Protein AF-A0A7C4E2T9-F1 (afdb_monomer_lite)

Radius of gyration: 13.9 Å; chains: 1; bounding box: 28×31×40 Å

pLDDT: mean 73.22, std 15.82, range [38.69, 92.38]

Structure (mmCIF, N/CA/C/O backbone):
data_AF-A0A7C4E2T9-F1
#
_entry.id   AF-A0A7C4E2T9-F1
#
loop_
_atom_site.group_PDB
_atom_site.id
_atom_site.type_symbol
_atom_site.label_atom_id
_atom_site.label_alt_id
_atom_site.label_comp_id
_atom_site.label_asym_id
_atom_site.label_entity_id
_atom_s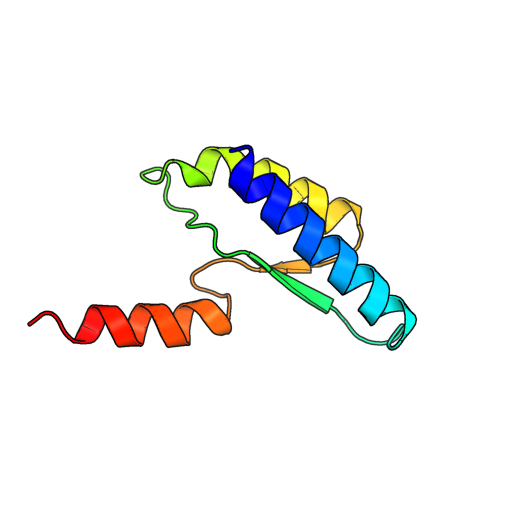ite.label_seq_id
_atom_site.pdbx_PDB_ins_code
_atom_site.Cartn_x
_atom_site.Cartn_y
_atom_site.Cartn_z
_atom_site.occupancy
_atom_site.B_iso_or_equiv
_atom_site.auth_seq_id
_atom_site.auth_comp_id
_atom_site.auth_asym_id
_atom_site.auth_atom_id
_atom_site.pdbx_PDB_model_num
ATOM 1 N N . LYS A 1 1 ? 7.385 4.286 -13.341 1.00 66.75 1 LYS A N 1
ATOM 2 C CA . LYS A 1 1 ? 7.496 4.693 -11.917 1.00 66.75 1 LYS A CA 1
ATOM 3 C C . LYS A 1 1 ? 6.451 5.742 -11.522 1.00 66.75 1 LYS A C 1
ATOM 5 O O . LYS A 1 1 ? 5.595 5.422 -10.714 1.00 66.75 1 LYS A O 1
ATOM 10 N N . GLN A 1 2 ? 6.455 6.938 -12.123 1.00 77.81 2 GLN A N 1
ATOM 11 C CA . GLN A 1 2 ? 5.585 8.059 -11.718 1.00 77.81 2 GLN A CA 1
ATOM 12 C C . GLN A 1 2 ? 4.073 7.764 -11.786 1.00 77.81 2 GLN A C 1
ATOM 14 O O . GLN A 1 2 ? 3.361 8.040 -10.828 1.00 77.81 2 GLN A O 1
ATOM 19 N N . ARG A 1 3 ? 3.596 7.114 -12.858 1.00 82.81 3 ARG A N 1
ATOM 20 C CA . ARG A 1 3 ? 2.183 6.711 -12.995 1.00 82.81 3 ARG A CA 1
ATOM 21 C C . ARG A 1 3 ? 1.703 5.779 -11.869 1.00 82.81 3 ARG A C 1
ATOM 23 O O . ARG A 1 3 ? 0.640 6.003 -11.310 1.00 82.81 3 ARG A O 1
ATOM 30 N N . ILE A 1 4 ? 2.517 4.787 -11.505 1.00 81.19 4 ILE A N 1
ATOM 31 C CA . ILE A 1 4 ? 2.196 3.810 -10.450 1.00 81.19 4 ILE A CA 1
ATOM 32 C C . ILE A 1 4 ? 2.129 4.493 -9.079 1.00 81.19 4 ILE A C 1
ATOM 34 O O . ILE A 1 4 ? 1.241 4.200 -8.285 1.00 81.19 4 ILE A O 1
ATOM 38 N N . MET A 1 5 ? 3.034 5.440 -8.807 1.00 85.38 5 MET A N 1
ATOM 39 C CA . MET A 1 5 ? 2.988 6.212 -7.562 1.00 85.38 5 MET A CA 1
ATOM 40 C C . MET A 1 5 ? 1.745 7.100 -7.492 1.00 85.38 5 MET A C 1
ATOM 42 O O . MET A 1 5 ? 1.110 7.148 -6.450 1.00 85.38 5 MET A O 1
ATOM 46 N N . MET A 1 6 ? 1.336 7.733 -8.599 1.00 86.56 6 MET A N 1
ATOM 47 C CA . MET A 1 6 ? 0.073 8.483 -8.640 1.00 86.56 6 MET A CA 1
ATOM 48 C C . MET A 1 6 ? -1.146 7.597 -8.362 1.00 86.56 6 MET A C 1
ATOM 50 O O . MET A 1 6 ? -2.044 8.007 -7.634 1.00 86.56 6 MET A O 1
ATOM 54 N N . GLU A 1 7 ? -1.191 6.396 -8.939 1.00 84.56 7 GLU A N 1
ATOM 55 C CA . GLU A 1 7 ? -2.257 5.421 -8.676 1.00 84.56 7 GLU A CA 1
ATOM 56 C C . GLU A 1 7 ? -2.243 4.976 -7.201 1.00 84.56 7 GLU A C 1
ATOM 58 O O . GLU A 1 7 ? -3.293 4.934 -6.563 1.00 84.56 7 GLU A O 1
ATOM 63 N N . THR A 1 8 ? -1.055 4.762 -6.625 1.00 87.44 8 THR A N 1
ATOM 64 C CA . THR A 1 8 ? -0.875 4.434 -5.199 1.00 87.44 8 THR A CA 1
ATOM 65 C C . THR A 1 8 ? -1.355 5.568 -4.288 1.00 87.44 8 THR A C 1
ATOM 67 O O . THR A 1 8 ? -2.063 5.313 -3.318 1.00 87.44 8 THR A O 1
ATOM 70 N N . PHE A 1 9 ? -1.029 6.825 -4.611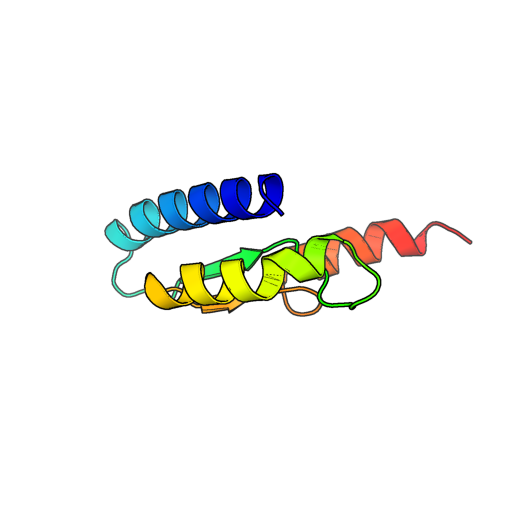 1.00 90.06 9 PHE A N 1
ATOM 71 C CA . PHE A 1 9 ? -1.469 7.995 -3.845 1.00 90.06 9 PHE A CA 1
ATOM 72 C C . PHE A 1 9 ? -2.992 8.113 -3.811 1.00 90.06 9 PHE A C 1
ATOM 74 O O . PHE A 1 9 ? -3.566 8.262 -2.737 1.00 90.06 9 PHE A O 1
ATOM 81 N N . LYS A 1 10 ? -3.653 7.953 -4.962 1.00 89.56 10 LYS A N 1
ATOM 82 C CA . LYS A 1 10 ? -5.121 7.964 -5.040 1.00 89.56 10 LYS A CA 1
ATOM 83 C C . LYS A 1 10 ? -5.752 6.824 -4.239 1.00 89.56 10 LYS A C 1
ATOM 85 O O . LYS A 1 10 ? -6.764 7.028 -3.579 1.00 89.56 10 LYS A O 1
ATOM 90 N N . ALA A 1 11 ? -5.156 5.630 -4.278 1.00 88.62 11 ALA A N 1
ATOM 91 C CA . ALA A 1 11 ? -5.650 4.487 -3.515 1.00 88.62 11 ALA A CA 1
ATOM 92 C C . ALA A 1 11 ? -5.566 4.730 -1.998 1.00 88.62 11 ALA A C 1
ATOM 94 O O . ALA A 1 11 ? -6.521 4.451 -1.277 1.00 88.62 11 ALA A O 1
ATOM 95 N N . VAL A 1 12 ? -4.455 5.299 -1.525 1.00 90.88 12 VAL A N 1
ATOM 96 C CA . VAL A 1 12 ? -4.273 5.678 -0.115 1.00 90.88 12 VAL A CA 1
ATOM 97 C C . VAL A 1 12 ? -5.233 6.790 0.300 1.00 90.88 12 VAL A C 1
ATOM 99 O O . VAL A 1 12 ? -5.798 6.720 1.385 1.00 90.88 12 VAL A O 1
ATOM 102 N N . GLU A 1 13 ? -5.451 7.799 -0.544 1.00 92.38 13 GLU A N 1
ATOM 103 C CA . GLU A 1 13 ? -6.389 8.889 -0.253 1.00 92.38 13 GLU A CA 1
ATOM 104 C C . GLU A 1 13 ? -7.809 8.360 -0.014 1.00 92.38 13 GLU A C 1
ATOM 106 O O . GLU A 1 13 ? -8.444 8.694 0.987 1.00 92.38 13 GLU A O 1
ATOM 111 N N . ILE A 1 14 ? -8.280 7.466 -0.885 1.00 89.75 14 ILE A N 1
ATOM 112 C CA . ILE A 1 14 ? -9.583 6.814 -0.728 1.00 89.75 14 ILE A CA 1
ATOM 113 C C . ILE A 1 14 ? -9.594 5.930 0.528 1.00 89.75 14 ILE A C 1
ATOM 115 O O . ILE A 1 14 ? -10.560 5.956 1.288 1.00 89.75 14 ILE A O 1
ATOM 119 N N . ALA A 1 15 ? -8.517 5.183 0.787 1.00 89.00 15 ALA A N 1
ATOM 120 C CA . ALA A 1 15 ? -8.404 4.348 1.980 1.00 89.00 15 ALA A CA 1
ATOM 121 C C . ALA A 1 15 ? -8.482 5.170 3.277 1.00 89.00 15 ALA A C 1
ATOM 123 O O . ALA A 1 15 ? -9.140 4.735 4.215 1.00 89.00 15 ALA A O 1
ATOM 124 N N . LEU A 1 16 ? -7.891 6.369 3.322 1.00 90.00 16 LEU A N 1
ATOM 125 C CA . LEU A 1 16 ? -7.995 7.288 4.465 1.00 90.00 16 LEU A CA 1
ATOM 126 C C . LEU A 1 16 ? -9.428 7.781 4.680 1.00 90.00 16 LEU A C 1
ATOM 128 O O . LEU A 1 16 ? -9.904 7.805 5.814 1.00 90.00 16 LEU A O 1
ATOM 132 N N . GLN A 1 17 ? -10.132 8.138 3.602 1.00 91.31 17 GLN A N 1
ATOM 133 C CA . GLN A 1 17 ? -11.535 8.556 3.685 1.00 91.31 17 GLN A CA 1
ATOM 134 C C . GLN A 1 17 ? -12.431 7.421 4.196 1.00 91.31 17 GLN A C 1
ATOM 136 O O . GLN A 1 17 ? -13.312 7.652 5.020 1.00 91.31 17 GLN A O 1
ATOM 141 N N . ILE A 1 18 ? -12.181 6.188 3.750 1.00 87.12 18 ILE A N 1
ATOM 142 C CA . ILE A 1 18 ? -12.907 5.003 4.217 1.00 87.12 18 ILE A CA 1
ATOM 143 C C . ILE A 1 18 ? -12.537 4.684 5.670 1.00 87.12 18 ILE A C 1
ATOM 145 O O . ILE A 1 18 ? -13.433 4.442 6.471 1.00 87.12 18 ILE A O 1
ATOM 149 N N . ALA A 1 19 ? -11.255 4.742 6.040 1.00 89.00 19 ALA A N 1
ATOM 150 C CA . ALA A 1 19 ? -10.781 4.478 7.401 1.00 89.00 19 ALA A CA 1
ATOM 151 C C . ALA A 1 19 ? -11.472 5.367 8.438 1.00 89.00 19 ALA A C 1
ATOM 153 O O . ALA A 1 19 ? -11.824 4.898 9.515 1.00 89.00 19 ALA A O 1
ATOM 154 N N . TYR A 1 20 ? -11.733 6.629 8.088 1.00 87.50 20 TYR A N 1
ATOM 155 C CA . TYR A 1 20 ? -12.479 7.547 8.945 1.00 87.50 20 TYR A CA 1
ATOM 156 C C . TYR A 1 20 ? -13.916 7.073 9.233 1.00 87.50 20 TYR A C 1
ATOM 158 O O . TYR A 1 20 ? -14.445 7.322 10.313 1.00 87.50 20 TYR A O 1
ATOM 166 N N . LEU A 1 21 ? -14.545 6.370 8.287 1.00 89.31 21 LEU A N 1
ATOM 167 C CA . LEU A 1 21 ? -15.907 5.846 8.424 1.00 89.31 21 LEU A CA 1
ATOM 168 C C . LEU A 1 21 ? -15.957 4.485 9.134 1.00 89.31 21 LEU A C 1
ATOM 170 O O . LEU A 1 21 ? -16.994 4.135 9.696 1.00 89.31 21 LEU A O 1
ATOM 174 N N . ILE A 1 22 ? -14.867 3.711 9.096 1.00 86.44 22 ILE A N 1
ATOM 175 C CA . ILE A 1 22 ? -14.769 2.363 9.679 1.00 86.44 22 ILE A CA 1
ATOM 176 C C . ILE A 1 22 ? -13.468 2.174 10.488 1.00 86.44 22 ILE A C 1
ATOM 178 O O . ILE A 1 22 ? -12.652 1.318 10.142 1.00 86.44 22 ILE A O 1
ATOM 182 N N . PRO A 1 23 ? -13.262 2.929 11.583 1.00 80.44 23 PRO A N 1
ATOM 183 C CA . PRO A 1 23 ? -11.982 2.965 12.303 1.00 80.44 23 PRO A CA 1
ATOM 184 C C . PRO A 1 23 ? -11.556 1.615 12.904 1.00 80.44 23 PRO A C 1
ATOM 186 O O . PRO A 1 23 ? -10.366 1.369 13.074 1.00 80.44 23 PRO A O 1
ATOM 189 N N . ASP A 1 24 ? -12.508 0.718 13.175 1.00 83.88 24 ASP A N 1
ATOM 190 C CA . ASP A 1 24 ? -12.252 -0.596 13.781 1.00 83.88 24 ASP A CA 1
ATOM 191 C C . ASP A 1 24 ? -11.981 -1.709 12.750 1.00 83.88 24 ASP A C 1
ATOM 193 O O . ASP A 1 24 ? -11.957 -2.896 13.092 1.00 83.88 24 ASP A O 1
ATOM 197 N N . LYS A 1 25 ? -11.858 -1.368 11.461 1.00 79.81 25 LYS A N 1
ATOM 198 C CA . LYS A 1 25 ? -11.659 -2.339 10.378 1.00 79.81 25 LYS A CA 1
ATOM 199 C C . LYS A 1 25 ? -10.261 -2.234 9.790 1.00 79.81 25 LYS A C 1
ATOM 201 O O . 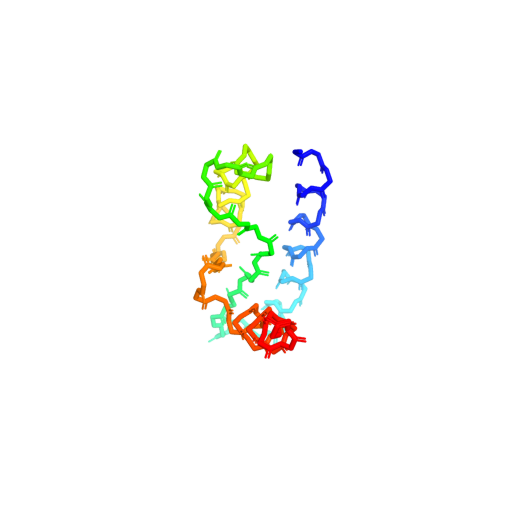LYS A 1 25 ? -9.777 -1.154 9.473 1.00 79.81 25 LYS A O 1
ATOM 206 N N . GLU A 1 26 ? -9.643 -3.391 9.573 1.00 80.19 26 GLU A N 1
ATOM 207 C CA . GLU A 1 26 ? -8.400 -3.477 8.815 1.00 80.19 26 GLU A CA 1
ATOM 208 C C . GLU A 1 26 ? -8.661 -3.173 7.336 1.00 80.19 26 GLU A C 1
ATOM 210 O O . GLU A 1 26 ? -9.559 -3.747 6.716 1.00 80.19 26 GLU A O 1
ATOM 215 N N . ILE A 1 27 ? -7.859 -2.269 6.769 1.00 83.31 27 ILE A N 1
ATOM 216 C CA . ILE A 1 27 ? -7.935 -1.880 5.361 1.00 83.31 27 ILE A CA 1
ATOM 217 C C . ILE A 1 27 ? -6.668 -2.350 4.648 1.00 83.31 27 ILE A C 1
ATOM 219 O O . ILE A 1 27 ? -5.544 -1.974 4.995 1.00 83.31 27 ILE A O 1
ATOM 223 N N . GLU A 1 28 ? -6.871 -3.165 3.616 1.00 83.75 28 GLU A N 1
ATOM 224 C CA . GLU A 1 28 ? -5.819 -3.642 2.729 1.00 83.75 28 GLU A CA 1
ATOM 225 C C . GLU A 1 28 ? -5.854 -2.882 1.401 1.00 83.75 28 GLU A C 1
ATOM 227 O O . GLU A 1 28 ? -6.901 -2.768 0.763 1.00 83.75 28 GLU A O 1
ATOM 232 N N . ILE A 1 29 ? -4.697 -2.407 0.943 1.00 84.31 29 ILE A N 1
ATOM 233 C CA . ILE A 1 29 ? -4.576 -1.723 -0.348 1.00 84.31 29 ILE A CA 1
ATOM 234 C C . ILE A 1 29 ? -3.975 -2.689 -1.359 1.00 84.31 29 ILE A C 1
ATOM 236 O O . ILE A 1 29 ? -2.800 -3.052 -1.288 1.00 84.31 29 ILE A O 1
ATOM 240 N N . HIS A 1 30 ? -4.805 -3.109 -2.311 1.00 82.56 30 HIS A N 1
ATOM 241 C CA . HIS A 1 30 ? -4.429 -4.052 -3.357 1.00 82.56 30 HIS A CA 1
ATOM 242 C C . HIS A 1 30 ? -3.870 -3.271 -4.546 1.00 82.56 30 HIS A C 1
ATOM 244 O O . HIS A 1 30 ? -4.615 -2.644 -5.296 1.00 82.56 30 HIS A O 1
ATOM 250 N N . LEU A 1 31 ? -2.550 -3.289 -4.714 1.00 77.56 31 LEU A N 1
ATOM 251 C CA . LEU A 1 31 ? -1.872 -2.573 -5.791 1.00 77.56 31 LEU A CA 1
ATOM 252 C C . LEU A 1 31 ? -1.635 -3.509 -6.981 1.00 77.56 31 LEU A C 1
ATOM 254 O O . LEU A 1 31 ? -1.093 -4.608 -6.830 1.00 77.56 31 LEU A O 1
ATOM 258 N N . ASP A 1 32 ? -1.990 -3.058 -8.185 1.00 73.56 32 ASP A N 1
ATOM 259 C CA . ASP A 1 32 ? -1.765 -3.799 -9.434 1.00 73.56 32 ASP A CA 1
ATOM 260 C C . ASP A 1 32 ? -0.308 -3.675 -9.920 1.00 73.56 32 ASP A C 1
ATOM 262 O O . ASP A 1 32 ? -0.010 -3.203 -11.017 1.00 73.56 32 ASP A O 1
ATOM 266 N N . ILE A 1 33 ? 0.639 -4.068 -9.068 1.00 71.31 33 ILE A N 1
ATOM 267 C CA . ILE A 1 33 ? 2.067 -4.096 -9.389 1.00 71.31 33 ILE A CA 1
ATOM 268 C C . ILE A 1 33 ? 2.504 -5.553 -9.501 1.00 71.31 33 ILE A C 1
ATOM 270 O O . ILE A 1 33 ? 2.309 -6.350 -8.585 1.00 71.31 33 ILE A O 1
ATOM 274 N N . ASN A 1 34 ? 3.122 -5.907 -10.629 1.00 66.81 34 ASN A N 1
ATOM 275 C CA . ASN A 1 34 ? 3.745 -7.215 -10.792 1.00 66.81 34 ASN A CA 1
ATOM 276 C C . ASN A 1 34 ? 5.134 -7.219 -10.113 1.00 66.81 34 ASN A C 1
ATOM 278 O O . ASN A 1 34 ? 5.975 -6.401 -10.505 1.00 66.81 34 ASN A O 1
ATOM 282 N N . PRO A 1 35 ? 5.395 -8.113 -9.136 1.00 61.00 35 PRO A N 1
ATOM 283 C CA . PRO A 1 35 ? 6.669 -8.173 -8.418 1.00 61.00 35 PRO A CA 1
ATOM 284 C C . PRO A 1 35 ? 7.809 -8.815 -9.218 1.00 61.00 35 PRO A C 1
ATOM 286 O O . PRO A 1 35 ? 8.955 -8.803 -8.770 1.00 61.00 35 PRO A O 1
ATOM 289 N N . SER A 1 36 ? 7.534 -9.386 -10.395 1.00 65.06 36 SER A N 1
ATOM 290 C CA . SER A 1 36 ? 8.584 -9.992 -11.209 1.00 65.06 36 SER A CA 1
ATOM 291 C C . SER A 1 36 ? 9.585 -8.926 -11.691 1.00 65.06 36 SER A C 1
ATOM 293 O O . SER A 1 36 ? 9.184 -7.921 -12.291 1.00 65.06 36 SER A O 1
ATOM 295 N N . PRO A 1 37 ? 10.902 -9.147 -11.498 1.00 60.16 37 PRO A N 1
ATOM 296 C CA . PRO A 1 37 ? 11.950 -8.192 -11.861 1.00 60.16 37 PRO A CA 1
ATOM 297 C C . PRO A 1 37 ? 12.057 -7.923 -13.364 1.00 60.16 37 PRO A C 1
ATOM 299 O O . PRO A 1 37 ? 12.752 -6.997 -13.769 1.00 60.16 37 PRO A O 1
ATOM 302 N N . LYS A 1 38 ? 11.338 -8.692 -14.188 1.00 62.22 38 LYS A N 1
ATOM 303 C CA . LYS A 1 38 ? 11.219 -8.481 -15.634 1.00 62.22 38 LYS A CA 1
ATOM 304 C C . LYS A 1 38 ? 10.252 -7.349 -16.003 1.00 62.22 38 LYS A C 1
ATOM 306 O O . LYS A 1 38 ? 10.250 -6.924 -17.154 1.00 62.22 38 LYS A O 1
ATOM 311 N N . HIS A 1 39 ? 9.429 -6.863 -15.067 1.00 59.88 39 HIS A N 1
ATOM 312 C CA . HIS A 1 39 ? 8.472 -5.794 -15.346 1.00 59.88 39 HIS A CA 1
ATOM 313 C C . HIS A 1 39 ? 9.011 -4.412 -14.947 1.00 59.88 39 HIS A C 1
ATOM 315 O O . HIS A 1 39 ? 9.462 -4.230 -13.812 1.00 59.88 39 HIS A O 1
ATOM 321 N N . PRO A 1 40 ? 8.865 -3.389 -15.814 1.00 61.38 40 PRO A N 1
ATOM 322 C CA . PRO A 1 40 ? 9.256 -2.005 -15.513 1.00 61.38 40 PRO A CA 1
ATOM 323 C C . PRO A 1 40 ? 8.575 -1.420 -14.262 1.00 61.38 40 PRO A C 1
ATOM 325 O O . PRO A 1 40 ? 9.052 -0.447 -13.676 1.00 61.38 40 PRO A O 1
ATOM 328 N N . SER A 1 41 ? 7.446 -2.004 -13.850 1.00 60.56 41 SER A N 1
ATOM 329 C CA . SER A 1 41 ? 6.684 -1.629 -12.659 1.00 60.56 41 SER A CA 1
ATOM 330 C C . SER A 1 41 ? 7.373 -1.996 -11.341 1.00 60.56 41 SER A C 1
ATOM 332 O O . SER A 1 41 ? 7.113 -1.335 -10.338 1.00 60.56 41 SER A O 1
ATOM 334 N N . ASN A 1 42 ? 8.292 -2.971 -11.332 1.00 68.38 42 ASN A N 1
ATOM 335 C CA . ASN A 1 42 ? 9.003 -3.398 -10.120 1.00 68.38 42 ASN A CA 1
ATOM 336 C C . ASN A 1 42 ? 9.845 -2.265 -9.500 1.00 68.38 42 ASN A C 1
ATOM 338 O O . ASN A 1 42 ? 10.013 -2.187 -8.287 1.00 68.38 42 ASN A O 1
ATOM 342 N N . VAL A 1 43 ? 10.307 -1.312 -10.316 1.00 71.94 43 VAL A N 1
ATOM 343 C CA . VAL A 1 43 ? 11.083 -0.151 -9.844 1.00 71.94 43 VAL A CA 1
ATOM 344 C C . VAL A 1 43 ? 10.271 0.744 -8.893 1.00 71.94 43 VAL A C 1
ATOM 346 O O . VAL A 1 43 ? 10.847 1.435 -8.062 1.00 71.94 43 VAL A O 1
ATOM 349 N N . ALA A 1 44 ? 8.938 0.741 -9.006 1.00 77.50 44 ALA A N 1
ATOM 350 C CA . ALA A 1 44 ? 8.045 1.497 -8.125 1.00 77.50 44 ALA A CA 1
ATOM 351 C C . ALA A 1 44 ? 7.496 0.663 -6.958 1.00 77.50 44 ALA A C 1
ATOM 353 O O . ALA A 1 44 ? 6.866 1.225 -6.071 1.00 77.50 44 ALA A O 1
ATOM 354 N N . LEU A 1 45 ? 7.716 -0.658 -6.955 1.00 77.75 45 LEU A N 1
ATOM 355 C CA . LEU A 1 45 ? 7.120 -1.567 -5.977 1.00 77.75 45 LEU A CA 1
ATOM 356 C C . LEU A 1 45 ? 7.569 -1.232 -4.554 1.00 77.75 45 LEU A C 1
ATOM 358 O O . LEU A 1 45 ? 6.733 -1.091 -3.670 1.00 77.75 45 LEU A O 1
ATOM 362 N N . LYS A 1 46 ? 8.881 -1.072 -4.342 1.00 80.38 46 LYS A N 1
ATOM 363 C CA . LYS A 1 46 ? 9.433 -0.744 -3.018 1.00 80.38 46 LYS A CA 1
ATOM 364 C C . LYS A 1 46 ? 8.896 0.588 -2.500 1.00 80.38 46 LYS A C 1
ATOM 366 O O . LYS A 1 46 ? 8.444 0.650 -1.366 1.00 80.38 46 LYS A O 1
ATOM 371 N N . ASP A 1 47 ? 8.880 1.608 -3.352 1.00 85.75 47 ASP A N 1
ATOM 372 C CA . ASP A 1 47 ? 8.395 2.940 -2.987 1.00 85.75 47 ASP A CA 1
ATOM 373 C C . ASP A 1 47 ? 6.899 2.917 -2.643 1.00 85.75 47 ASP A C 1
ATOM 375 O O . ASP A 1 47 ? 6.481 3.526 -1.661 1.00 85.75 47 ASP A O 1
ATOM 379 N N . ALA A 1 48 ? 6.098 2.168 -3.408 1.00 85.06 48 ALA A N 1
ATOM 380 C CA . ALA A 1 48 ? 4.672 2.009 -3.150 1.00 85.06 48 ALA A CA 1
ATOM 381 C C . ALA A 1 48 ? 4.402 1.229 -1.850 1.00 85.06 48 ALA A C 1
ATOM 383 O O . ALA A 1 48 ? 3.539 1.634 -1.076 1.00 85.06 48 ALA A O 1
ATOM 384 N N . ILE A 1 49 ? 5.167 0.164 -1.567 1.00 84.25 49 ILE A N 1
ATOM 385 C CA . ILE A 1 49 ? 5.102 -0.572 -0.290 1.00 84.25 49 ILE A CA 1
ATOM 386 C C . ILE A 1 49 ? 5.411 0.364 0.873 1.00 84.25 49 ILE A C 1
ATOM 388 O O . ILE A 1 49 ? 4.627 0.451 1.814 1.00 84.25 49 ILE A O 1
ATOM 392 N N . SER A 1 50 ? 6.546 1.062 0.807 1.00 85.69 50 SER A N 1
ATOM 393 C CA . SER A 1 50 ? 6.979 1.963 1.871 1.00 85.69 50 SER A CA 1
ATOM 394 C C . SER A 1 50 ? 5.948 3.055 2.132 1.00 85.69 50 SER A C 1
ATOM 396 O O . SER A 1 50 ? 5.652 3.329 3.290 1.00 85.69 50 SER A O 1
ATOM 398 N N . TYR A 1 51 ? 5.367 3.625 1.074 1.00 89.50 51 TYR A N 1
ATOM 399 C CA . TYR A 1 51 ? 4.341 4.652 1.198 1.00 89.50 51 TYR A CA 1
ATOM 400 C C . TYR A 1 51 ? 3.033 4.121 1.800 1.00 89.50 51 TYR A C 1
ATOM 402 O O . TYR A 1 51 ? 2.479 4.741 2.696 1.00 89.50 51 TYR A O 1
ATOM 410 N N . VAL A 1 52 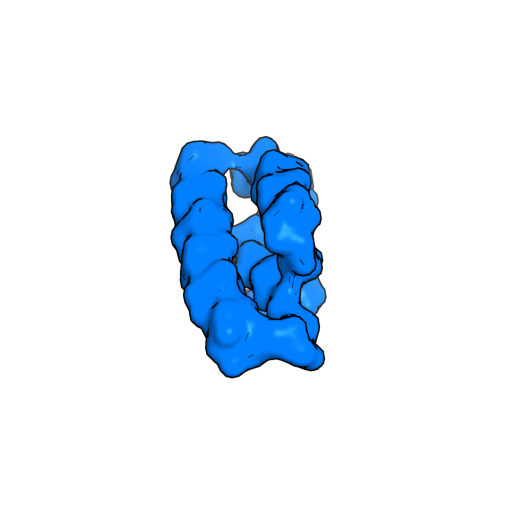? 2.528 2.967 1.358 1.00 87.69 52 VAL A N 1
ATOM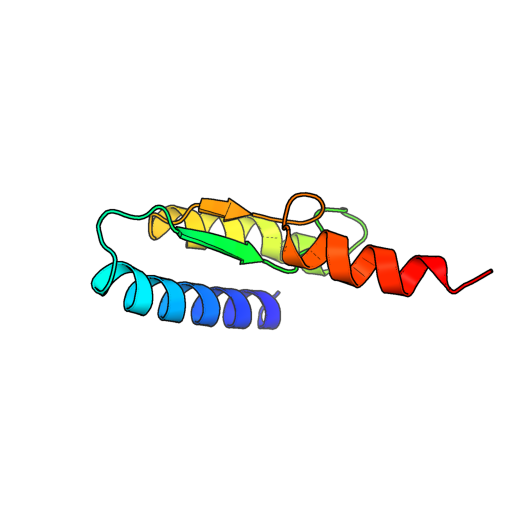 411 C CA . VAL A 1 52 ? 1.289 2.398 1.921 1.00 87.69 52 VAL A CA 1
ATOM 412 C C . VAL A 1 52 ? 1.472 2.039 3.399 1.00 87.69 52 VAL A C 1
ATOM 414 O O . VAL A 1 52 ? 0.638 2.406 4.228 1.00 87.69 52 VAL A O 1
ATOM 417 N N . SER A 1 53 ? 2.591 1.397 3.743 1.00 86.38 53 SER A N 1
ATOM 418 C CA . SER A 1 53 ? 2.894 1.018 5.125 1.00 86.38 53 SER A CA 1
ATOM 419 C C . SER A 1 53 ? 3.113 2.228 6.037 1.00 86.38 53 SER A C 1
ATOM 421 O O . SER A 1 53 ? 2.701 2.187 7.194 1.00 86.38 53 SER A O 1
ATOM 423 N N . SER A 1 54 ? 3.715 3.323 5.547 1.00 88.31 54 SER A N 1
ATOM 424 C CA . SER A 1 54 ? 3.898 4.541 6.355 1.00 88.31 54 SER A CA 1
ATOM 425 C C . SER A 1 54 ? 2.580 5.221 6.721 1.00 88.31 54 SER A C 1
ATOM 427 O O . SER A 1 54 ? 2.527 5.962 7.696 1.00 88.31 54 SER A O 1
ATOM 429 N N . GLN A 1 55 ? 1.518 4.955 5.959 1.00 87.19 55 GLN A N 1
ATOM 430 C CA . GLN A 1 55 ? 0.175 5.482 6.201 1.00 87.19 55 GLN A CA 1
ATOM 431 C C . GLN A 1 55 ? -0.666 4.575 7.114 1.00 87.19 55 GLN A C 1
ATOM 433 O O . GLN A 1 55 ? -1.820 4.895 7.380 1.00 87.19 55 GLN A O 1
ATOM 438 N N . GLY A 1 56 ? -0.104 3.459 7.597 1.00 85.00 56 GLY A N 1
ATOM 439 C CA . GLY A 1 56 ? -0.786 2.522 8.494 1.00 85.00 56 GLY A CA 1
ATOM 440 C C . GLY A 1 56 ? -1.661 1.483 7.790 1.00 85.00 56 GLY A C 1
ATOM 441 O O . GLY A 1 56 ? -2.389 0.753 8.457 1.00 85.00 56 GLY A O 1
ATOM 442 N N . PHE A 1 57 ? -1.587 1.384 6.460 1.00 86.94 57 PHE A N 1
ATOM 443 C CA . PHE A 1 57 ? -2.335 0.395 5.683 1.00 86.94 57 PHE A CA 1
ATOM 444 C C . PHE A 1 57 ? -1.476 -0.819 5.335 1.00 86.94 57 PHE A C 1
ATOM 446 O O . PHE A 1 57 ? -0.255 -0.726 5.199 1.00 86.94 57 PHE A O 1
ATOM 453 N N . LYS A 1 58 ? -2.125 -1.968 5.124 1.00 83.25 58 LYS A N 1
ATOM 454 C CA . LYS A 1 58 ? -1.449 -3.202 4.712 1.00 83.25 58 LYS A CA 1
ATOM 455 C C . LYS A 1 58 ? -1.435 -3.316 3.181 1.00 83.25 58 LYS A C 1
ATOM 457 O O . LYS A 1 58 ? -2.502 -3.433 2.574 1.00 83.25 58 LYS A O 1
ATOM 462 N N . PRO A 1 59 ? -0.264 -3.290 2.523 1.00 79.19 59 PRO A N 1
ATOM 463 C CA . PRO A 1 59 ? -0.194 -3.431 1.076 1.00 79.19 59 PRO A CA 1
ATOM 464 C C . PRO A 1 59 ? -0.316 -4.903 0.652 1.00 79.19 59 PRO A C 1
ATOM 466 O O . PRO A 1 59 ? 0.326 -5.783 1.226 1.00 79.19 59 PRO A O 1
ATOM 469 N N . VAL A 1 60 ? -1.103 -5.171 -0.391 1.00 77.06 60 VAL A N 1
ATOM 470 C CA . VAL A 1 60 ? -1.290 -6.508 -0.978 1.00 77.06 60 VAL A CA 1
ATOM 471 C C . VAL A 1 60 ? -1.020 -6.448 -2.479 1.00 77.06 60 VAL A C 1
ATOM 473 O O . VAL A 1 60 ? -1.461 -5.533 -3.171 1.00 77.06 60 VAL A O 1
ATOM 476 N N . PHE A 1 61 ? -0.297 -7.438 -3.002 1.00 70.19 61 PHE A N 1
ATOM 477 C CA . PHE A 1 61 ? 0.142 -7.479 -4.400 1.00 70.19 61 PHE A CA 1
ATOM 478 C C . PHE A 1 61 ? -0.167 -8.824 -5.044 1.00 70.19 61 PHE A C 1
ATOM 480 O O . PHE A 1 61 ? -0.389 -9.825 -4.359 1.00 70.19 61 PHE A O 1
ATOM 487 N N . LYS A 1 62 ? -0.102 -8.864 -6.379 1.00 63.09 62 LYS A N 1
ATOM 488 C CA . LYS A 1 62 ? -0.133 -10.115 -7.145 1.00 63.09 62 LYS A CA 1
ATOM 489 C C . LYS A 1 62 ? 0.926 -11.104 -6.624 1.00 63.09 62 LYS A C 1
ATOM 491 O O . LYS A 1 62 ? 2.055 -10.683 -6.369 1.00 63.09 62 LYS A O 1
ATOM 496 N N . PRO A 1 63 ? 0.612 -12.410 -6.524 1.00 56.25 63 PRO A N 1
ATOM 497 C CA . PRO A 1 63 ? -0.658 -13.066 -6.870 1.00 56.25 63 PRO A CA 1
ATOM 498 C C . PRO A 1 63 ? -1.698 -13.090 -5.733 1.00 56.25 63 PRO A C 1
ATOM 500 O O . PRO A 1 63 ? -2.778 -13.634 -5.919 1.00 56.25 63 PRO A O 1
ATOM 503 N N . TYR A 1 64 ? -1.391 -12.523 -4.567 1.00 58.50 64 TYR A N 1
ATOM 504 C CA . TYR A 1 64 ? -2.219 -12.632 -3.364 1.00 58.50 64 TYR A CA 1
ATOM 505 C C . TYR A 1 64 ? -3.311 -11.555 -3.254 1.00 58.50 64 TYR A C 1
ATOM 507 O O . TYR A 1 64 ? -4.146 -11.629 -2.357 1.00 58.50 64 TYR A O 1
ATOM 515 N N . SER A 1 65 ? -3.354 -10.571 -4.164 1.00 57.16 65 SER A N 1
ATOM 516 C CA . SER A 1 65 ? -4.481 -9.639 -4.252 1.00 57.16 65 SER A CA 1
ATOM 517 C C . SER A 1 65 ? -5.692 -10.312 -4.906 1.00 57.16 65 SER A C 1
ATOM 519 O O . SER A 1 65 ? -5.675 -10.686 -6.082 1.00 57.16 65 SER A O 1
ATOM 521 N N . PHE A 1 66 ? -6.767 -10.452 -4.128 1.00 50.16 66 PHE A N 1
ATOM 522 C CA . PHE A 1 66 ? -8.030 -11.107 -4.493 1.00 50.16 66 PHE A CA 1
ATOM 523 C C . PHE A 1 66 ? -8.607 -10.617 -5.838 1.00 50.16 66 PHE A C 1
ATOM 525 O O . PHE A 1 66 ? -9.094 -11.410 -6.649 1.00 50.16 66 PHE A O 1
ATOM 532 N N . ALA A 1 67 ? -8.481 -9.315 -6.118 1.00 51.47 67 ALA A N 1
ATOM 533 C CA . ALA A 1 67 ? -8.946 -8.707 -7.365 1.00 51.47 67 ALA A CA 1
ATOM 534 C C . ALA A 1 67 ? -8.096 -9.096 -8.591 1.00 51.47 67 ALA A C 1
ATOM 536 O O . ALA A 1 67 ? -8.603 -9.188 -9.708 1.00 51.47 67 ALA A O 1
ATOM 537 N N . ALA A 1 68 ? -6.802 -9.350 -8.399 1.00 47.28 68 ALA A N 1
ATOM 538 C CA . ALA A 1 68 ? -5.882 -9.615 -9.493 1.00 47.28 68 ALA A CA 1
ATOM 539 C C . ALA A 1 68 ? -5.860 -11.079 -9.935 1.00 47.28 68 ALA A C 1
ATOM 541 O O . ALA A 1 68 ? -5.739 -11.339 -11.131 1.00 47.28 68 ALA A O 1
ATOM 542 N N . TYR A 1 69 ? -5.977 -12.021 -8.995 1.00 44.19 69 TYR A N 1
ATOM 543 C CA . TYR A 1 69 ? -6.062 -13.447 -9.319 1.00 44.19 69 TYR A CA 1
ATOM 544 C C . TYR A 1 69 ? -7.331 -13.739 -10.134 1.00 44.19 69 TYR A C 1
ATOM 546 O O . TYR A 1 69 ? -7.270 -14.383 -11.175 1.00 44.19 69 TYR A O 1
ATOM 554 N N . SER A 1 70 ? -8.463 -13.152 -9.740 1.00 50.75 70 SER A N 1
ATOM 555 C CA . SER A 1 70 ? -9.760 -13.410 -10.375 1.00 50.75 70 SER A CA 1
ATOM 556 C C . SER A 1 70 ? -9.873 -12.853 -11.804 1.00 50.75 70 SER A C 1
ATOM 558 O O . SER A 1 70 ? -10.526 -13.460 -12.648 1.00 50.75 70 SER A O 1
ATOM 560 N N . VAL A 1 71 ? -9.218 -11.723 -12.109 1.00 49.16 71 VAL A N 1
ATOM 561 C CA . VAL A 1 71 ? -9.304 -11.075 -13.435 1.00 49.16 71 VAL A CA 1
ATOM 562 C C . VAL A 1 71 ? -8.155 -11.485 -14.363 1.00 49.16 71 VAL A C 1
ATOM 564 O O . VAL A 1 71 ? -8.387 -11.716 -15.548 1.00 49.16 71 VAL A O 1
ATOM 567 N N . ALA A 1 72 ? -6.921 -11.627 -13.861 1.00 49.53 72 ALA A N 1
ATOM 568 C CA . ALA A 1 72 ? -5.784 -12.008 -14.706 1.00 49.53 72 ALA A CA 1
ATOM 569 C C . ALA A 1 72 ? -5.818 -13.494 -15.105 1.00 49.53 72 ALA A C 1
ATOM 571 O O . ALA A 1 72 ? -5.489 -13.823 -16.246 1.00 49.53 72 ALA A O 1
ATOM 572 N N . ASP A 1 73 ? -6.262 -14.385 -14.211 1.00 51.78 73 ASP A N 1
ATOM 573 C CA . ASP A 1 73 ? -6.327 -15.824 -14.503 1.00 51.78 73 ASP A CA 1
A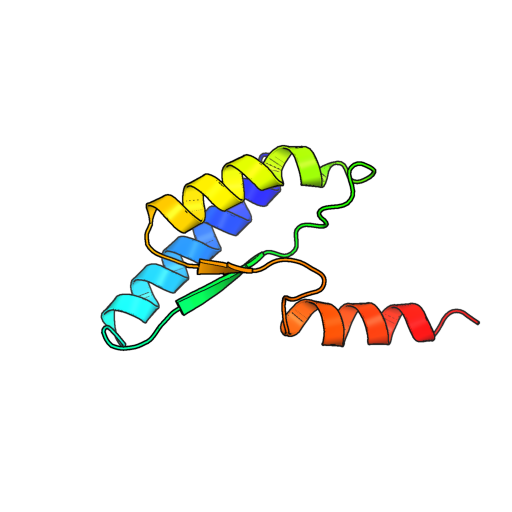TOM 574 C C . ASP A 1 73 ? -7.506 -16.166 -15.439 1.00 51.78 73 ASP A C 1
ATOM 576 O O . ASP A 1 73 ? -7.411 -17.089 -16.249 1.00 51.78 73 ASP A O 1
ATOM 580 N N . TYR A 1 74 ? -8.583 -15.364 -15.420 1.00 48.62 74 TYR A N 1
ATOM 581 C CA . TYR A 1 74 ? -9.704 -15.493 -16.362 1.00 48.62 74 TYR A CA 1
ATOM 582 C C . TYR A 1 74 ? -9.334 -15.061 -17.793 1.00 48.62 74 TYR A C 1
ATOM 584 O O . TYR A 1 74 ? -9.769 -15.686 -18.759 1.00 48.62 74 TYR A O 1
ATOM 592 N N . VAL A 1 75 ? -8.505 -14.022 -17.955 1.00 49.84 75 VAL A N 1
ATOM 593 C CA . VAL A 1 75 ? -8.115 -13.513 -19.285 1.00 49.84 75 VAL A CA 1
ATOM 594 C C . VAL A 1 75 ? -7.015 -14.370 -19.929 1.00 49.84 75 VAL A C 1
ATOM 596 O O . VAL A 1 75 ? -7.053 -14.594 -21.138 1.00 49.84 75 VAL A O 1
ATOM 599 N N . CYS A 1 76 ? -6.073 -14.917 -19.151 1.00 47.75 76 CYS A N 1
ATOM 600 C CA . CYS A 1 76 ? -4.971 -15.722 -19.698 1.00 47.75 76 CYS A CA 1
ATOM 601 C C . CYS A 1 76 ? -5.335 -17.185 -20.018 1.00 47.75 76 CYS A C 1
ATOM 603 O O . CYS A 1 76 ? -4.633 -17.810 -20.808 1.00 47.75 76 CYS A O 1
ATOM 605 N N . LYS A 1 77 ? -6.435 -17.741 -19.488 1.00 44.97 77 LYS A N 1
ATOM 606 C CA . LYS A 1 77 ? -6.890 -19.111 -19.821 1.00 44.97 77 LYS A CA 1
ATOM 607 C C . LYS A 1 77 ? -7.690 -19.226 -21.128 1.00 44.97 77 LYS A C 1
ATOM 609 O O . LYS A 1 77 ? -8.192 -20.302 -21.435 1.00 44.97 77 LYS A O 1
ATOM 614 N N . LYS A 1 78 ? -7.795 -18.150 -21.919 1.00 38.69 78 LYS A N 1
ATOM 615 C CA . LYS A 1 78 ? -8.466 -18.156 -23.234 1.00 38.69 78 LYS A CA 1
ATOM 616 C C . LYS A 1 78 ? -7.534 -17.968 -24.435 1.00 38.69 78 LYS A C 1
ATOM 618 O O . LYS A 1 78 ? -8.014 -17.688 -25.529 1.00 38.69 78 LYS A O 1
ATOM 623 N N . ALA A 1 79 ? -6.230 -18.150 -24.244 1.00 39.06 79 ALA A N 1
ATOM 624 C CA . ALA A 1 79 ? -5.282 -18.354 -25.334 1.00 39.06 79 ALA A CA 1
ATOM 625 C C . ALA A 1 79 ? -4.815 -19.817 -25.291 1.00 39.06 79 ALA A C 1
ATOM 627 O O . ALA A 1 79 ? -3.795 -20.137 -24.682 1.00 39.06 79 ALA A O 1
ATOM 628 N N . HIS A 1 80 ? -5.650 -20.696 -25.852 1.00 40.84 80 HIS A N 1
ATOM 629 C CA . HIS A 1 80 ? -5.188 -21.958 -26.427 1.00 40.84 80 HIS A CA 1
ATOM 630 C C . HIS A 1 80 ? -4.274 -21.664 -27.618 1.00 40.84 80 HIS A C 1
ATOM 632 O O . HIS A 1 80 ? -4.583 -20.695 -28.351 1.00 40.84 80 HIS A O 1
#

Sequence (80 aa):
KQRIMMETFKAVEIALQIAYLIPDKEIEIHLDINPSPKHPSNVALKDAISYVSSQGFKPVFKPYSFAAYSVADYVCKKAH

Foldseek 3Di:
DVVQVVVLVVQLVVVVVVCVVVVPDAAERERAADCPPPDPSVVCVVVSCVVCVVSVHHYHYPPRRPVCVVPVVVVVVPPD

Secondary structure (DSSP, 8-state):
-HHHHHHHHHHHHHHHHHHHH-TTS--EEEE-----TTSTTHHHHHHHHHHHHHTT-EEEETTT-HHHHHHHHHHHTT--